Protein AF-A0A960A425-F1 (afdb_monomer_lite)

Radius of gyration: 23.35 Å; chains: 1; bounding box: 35×36×78 Å

Secondary structure (DSSP, 8-state):
-HHHHHHHHHHHHHHHHHHHHHS--GGGGTHHHHHHHHHHHHHGGGG-SHHHHHHHHHHHHHHHHHGGGS-TTHHHHHHHHHHHHHHHHS------PPPP-TTTSSS---

Structure (mmCIF, N/CA/C/O backbone):
data_AF-A0A960A425-F1
#
_entry.id   AF-A0A960A425-F1
#
loop_
_atom_site.group_PDB
_atom_site.id
_atom_site.type_symbol
_atom_site.label_atom_id
_atom_site.label_alt_id
_atom_site.label_comp_id
_atom_site.label_asym_id
_atom_site.label_entity_id
_atom_site.label_seq_id
_atom_site.pdbx_PDB_ins_code
_atom_site.Cartn_x
_atom_site.Cartn_y
_atom_site.Cartn_z
_atom_site.occupancy
_atom_site.B_iso_or_equiv
_atom_site.auth_seq_id
_atom_site.auth_comp_id
_atom_site.auth_asym_id
_atom_site.auth_atom_id
_atom_site.pdbx_PDB_model_num
ATOM 1 N N . THR A 1 1 ? 14.081 21.974 2.894 1.00 63.12 1 THR A N 1
ATOM 2 C CA . THR A 1 1 ? 13.889 22.733 1.636 1.00 63.12 1 THR A CA 1
ATOM 3 C C . THR A 1 1 ? 13.179 21.852 0.624 1.00 63.12 1 THR A C 1
ATOM 5 O O . THR A 1 1 ? 13.724 20.836 0.214 1.00 63.12 1 THR A O 1
ATOM 8 N N . GLY A 1 2 ? 11.942 22.194 0.247 1.00 86.00 2 GLY A N 1
ATOM 9 C CA . GLY A 1 2 ? 11.108 21.356 -0.633 1.00 86.00 2 GLY A CA 1
ATOM 10 C C . GLY A 1 2 ? 11.701 21.109 -2.025 1.00 86.00 2 GLY A C 1
ATOM 11 O O . GLY A 1 2 ? 11.441 20.072 -2.619 1.00 86.00 2 GLY A O 1
ATOM 12 N N . LEU A 1 3 ? 12.571 22.004 -2.504 1.00 92.06 3 LEU A N 1
ATOM 13 C CA . LEU A 1 3 ? 13.248 21.866 -3.794 1.00 92.06 3 LEU A CA 1
ATOM 14 C C . LEU A 1 3 ? 14.163 20.632 -3.854 1.00 92.06 3 LEU A C 1
ATOM 16 O O . LEU A 1 3 ? 14.169 19.931 -4.858 1.00 92.06 3 LEU A O 1
ATOM 20 N N . ALA A 1 4 ? 14.889 20.334 -2.771 1.00 91.44 4 ALA A N 1
ATOM 21 C CA . ALA A 1 4 ? 15.745 19.151 -2.699 1.00 91.44 4 ALA A CA 1
ATOM 22 C C . ALA A 1 4 ? 14.911 17.862 -2.714 1.00 91.44 4 ALA A C 1
ATOM 24 O O . ALA A 1 4 ? 15.248 16.928 -3.431 1.00 91.44 4 ALA A O 1
ATOM 25 N N . VAL A 1 5 ? 13.785 17.844 -1.988 1.00 91.56 5 VAL A N 1
ATOM 26 C CA . VAL A 1 5 ? 12.833 16.720 -1.989 1.00 91.56 5 VAL A CA 1
ATOM 27 C C . VAL A 1 5 ? 12.222 16.537 -3.375 1.00 91.56 5 VAL A C 1
ATOM 29 O O . VAL A 1 5 ? 12.159 15.417 -3.860 1.00 91.56 5 VAL A O 1
ATOM 32 N N . PHE A 1 6 ? 11.829 17.625 -4.041 1.00 89.88 6 PHE A N 1
ATOM 33 C CA . PHE A 1 6 ? 11.265 17.583 -5.388 1.00 89.88 6 PHE A CA 1
ATOM 34 C C . PHE A 1 6 ? 12.271 17.059 -6.418 1.00 89.88 6 PHE A C 1
ATOM 36 O O . PHE A 1 6 ? 11.943 16.164 -7.194 1.00 89.88 6 PHE A O 1
ATOM 43 N N . LEU A 1 7 ? 13.501 17.574 -6.418 1.00 94.75 7 LEU A N 1
ATOM 44 C CA . LEU A 1 7 ? 14.561 17.110 -7.317 1.00 94.75 7 LEU A CA 1
ATOM 45 C C . LEU A 1 7 ? 14.911 15.647 -7.064 1.00 94.75 7 LEU A C 1
ATOM 47 O O . LEU A 1 7 ? 14.957 14.859 -8.004 1.00 94.75 7 LEU A O 1
ATOM 51 N N . PHE A 1 8 ? 15.106 15.280 -5.800 1.00 94.12 8 PHE A N 1
ATOM 52 C CA . PHE A 1 8 ? 15.404 13.908 -5.410 1.00 94.12 8 PHE A CA 1
ATOM 53 C C . PHE A 1 8 ? 14.269 12.951 -5.796 1.00 94.12 8 PHE A C 1
ATOM 55 O O . PHE A 1 8 ? 14.526 11.881 -6.337 1.00 94.12 8 PHE A O 1
ATOM 62 N N . TRP A 1 9 ? 13.015 13.361 -5.597 1.00 90.38 9 TRP A N 1
ATOM 63 C CA . TRP A 1 9 ? 11.832 12.596 -5.989 1.00 90.38 9 TRP A CA 1
ATOM 64 C C . TRP A 1 9 ? 11.750 12.372 -7.502 1.00 90.38 9 TRP A C 1
ATOM 66 O O . TRP A 1 9 ? 11.551 11.243 -7.953 1.00 90.38 9 TRP A O 1
ATOM 76 N N . ASN A 1 10 ? 11.925 13.435 -8.294 1.00 95.69 10 ASN A N 1
ATOM 77 C CA . ASN A 1 10 ? 11.904 13.336 -9.753 1.00 95.69 10 ASN A CA 1
ATOM 78 C C . ASN A 1 10 ? 13.060 12.473 -10.266 1.00 95.69 10 ASN A C 1
ATOM 80 O O . ASN A 1 10 ? 12.845 11.639 -11.140 1.00 95.69 10 ASN A O 1
ATOM 84 N N . LEU A 1 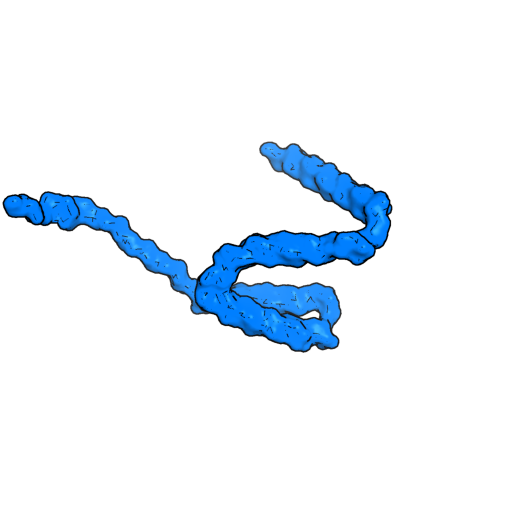11 ? 14.258 12.614 -9.689 1.00 95.50 11 LEU A N 1
ATOM 85 C CA . LEU A 1 11 ? 15.410 11.779 -10.030 1.00 95.50 11 LEU A CA 1
ATOM 86 C C . LEU A 1 11 ? 15.167 10.310 -9.691 1.00 95.50 11 LEU A C 1
ATOM 88 O O . LEU A 1 11 ? 15.372 9.461 -10.550 1.00 95.50 11 LEU A O 1
ATOM 92 N N . MET A 1 12 ? 14.689 10.003 -8.485 1.00 90.06 12 MET A N 1
ATOM 93 C CA . MET A 1 12 ? 14.384 8.629 -8.079 1.00 90.06 12 MET A CA 1
ATOM 94 C C . MET A 1 12 ? 13.316 8.000 -8.986 1.00 90.06 12 MET A C 1
ATOM 96 O O . MET A 1 12 ? 13.434 6.840 -9.373 1.00 90.06 12 MET A O 1
ATOM 100 N N . THR A 1 13 ? 12.303 8.774 -9.383 1.00 86.44 13 THR A N 1
ATOM 101 C CA . THR A 1 13 ? 11.244 8.324 -10.299 1.00 86.44 13 THR A CA 1
ATOM 102 C C . THR A 1 13 ? 11.781 8.096 -11.713 1.00 86.44 13 THR A C 1
ATOM 104 O O . THR A 1 13 ? 11.474 7.077 -12.326 1.00 86.44 13 THR A O 1
ATOM 107 N N . LEU A 1 14 ? 12.621 9.003 -12.221 1.00 90.12 14 LEU A N 1
ATOM 108 C CA . LEU A 1 14 ? 13.285 8.864 -13.518 1.00 90.12 14 LEU A CA 1
ATOM 109 C C . LEU A 1 14 ? 14.195 7.629 -13.545 1.00 90.12 14 LEU A C 1
ATOM 111 O O . LEU A 1 14 ? 14.149 6.850 -14.495 1.00 90.12 14 LEU A O 1
ATOM 115 N N . VAL A 1 15 ? 14.978 7.421 -12.484 1.00 88.81 15 VAL A N 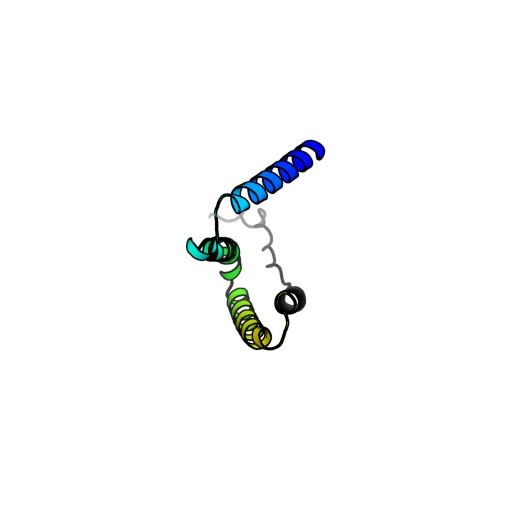1
ATOM 116 C CA . VAL A 1 15 ? 15.821 6.232 -12.304 1.00 88.81 15 VAL A CA 1
ATOM 117 C C . VAL A 1 15 ? 14.965 4.970 -12.245 1.00 88.81 15 VAL A C 1
ATOM 119 O O . VAL A 1 15 ? 15.311 3.994 -12.898 1.00 88.81 15 VAL A O 1
ATOM 122 N N . GLY A 1 16 ? 13.832 4.985 -11.539 1.00 82.25 16 GLY A N 1
ATOM 123 C CA . GLY A 1 16 ? 12.897 3.859 -11.498 1.00 82.25 16 GLY A CA 1
ATOM 124 C C . GLY A 1 16 ? 12.292 3.529 -12.866 1.00 82.25 16 GLY A C 1
ATOM 125 O O . GLY A 1 16 ? 12.239 2.362 -13.244 1.00 82.25 16 GLY A O 1
ATOM 126 N N . ALA A 1 17 ? 11.900 4.546 -13.638 1.00 83.00 17 ALA A N 1
ATOM 127 C CA . ALA A 1 17 ? 11.354 4.374 -14.984 1.00 83.00 17 ALA A CA 1
ATOM 128 C C . ALA A 1 17 ? 12.397 3.830 -15.975 1.00 83.00 17 ALA A C 1
ATOM 130 O O . ALA A 1 17 ? 12.081 2.966 -16.789 1.00 83.00 17 ALA A O 1
ATOM 131 N N . LEU A 1 18 ? 13.644 4.305 -15.886 1.00 82.62 18 LEU A N 1
ATOM 132 C CA . LEU A 1 18 ? 14.763 3.807 -16.691 1.00 82.62 18 LEU A CA 1
ATOM 133 C C . LEU A 1 18 ? 15.187 2.397 -16.262 1.00 82.62 18 LEU A C 1
ATOM 135 O O . LEU A 1 18 ? 15.388 1.533 -17.103 1.00 82.62 18 LEU A O 1
ATOM 139 N N . ALA A 1 19 ? 15.283 2.122 -14.963 1.00 79.31 19 ALA A N 1
ATOM 140 C CA . ALA A 1 19 ? 15.584 0.780 -14.471 1.00 79.31 19 ALA A CA 1
ATOM 141 C C . ALA A 1 19 ? 14.508 -0.223 -14.917 1.00 79.31 19 ALA A C 1
ATOM 143 O O . ALA A 1 19 ? 14.841 -1.307 -15.387 1.00 79.31 19 ALA A O 1
ATOM 144 N N . GLY A 1 20 ? 13.232 0.168 -14.853 1.00 72.19 20 GLY A N 1
ATOM 145 C CA . GLY A 1 20 ? 12.108 -0.637 -15.326 1.00 72.19 20 GLY A CA 1
ATOM 146 C C . GLY A 1 20 ? 12.032 -0.807 -16.846 1.00 72.19 20 GLY A C 1
ATOM 147 O O . GLY A 1 20 ? 11.359 -1.724 -17.296 1.00 72.19 20 GLY A O 1
ATOM 148 N N . SER A 1 21 ? 12.704 0.033 -17.644 1.00 71.19 21 SER A N 1
ATOM 149 C CA . SER A 1 21 ? 12.774 -0.142 -19.103 1.00 71.19 21 SER A CA 1
ATOM 150 C C . SER A 1 21 ? 13.957 -1.004 -19.553 1.00 71.19 21 SER A C 1
ATOM 152 O O . SER A 1 21 ? 13.908 -1.587 -20.636 1.00 71.19 21 SER A O 1
ATOM 154 N N . VAL A 1 22 ? 15.008 -1.106 -18.731 1.00 70.69 22 VAL A N 1
ATOM 155 C CA . VAL A 1 22 ? 16.187 -1.958 -18.980 1.00 70.69 22 VAL A CA 1
ATOM 156 C C . VAL A 1 22 ? 15.971 -3.377 -18.441 1.00 70.69 22 VAL A C 1
ATOM 158 O O . VAL A 1 22 ? 16.440 -4.349 -19.033 1.00 70.69 22 VAL A O 1
ATOM 161 N N . ILE A 1 23 ? 15.237 -3.506 -17.334 1.00 64.75 23 ILE A N 1
ATOM 162 C CA . ILE A 1 23 ? 14.722 -4.779 -16.832 1.00 64.75 23 ILE A CA 1
ATOM 163 C C . ILE A 1 23 ? 13.519 -5.127 -17.721 1.00 64.75 23 ILE A C 1
ATOM 165 O O . ILE A 1 23 ? 12.466 -4.515 -17.594 1.00 64.75 23 ILE A O 1
ATOM 169 N N . GLY A 1 24 ? 13.687 -6.053 -18.672 1.00 64.94 24 GLY A N 1
ATOM 170 C CA . GLY A 1 24 ? 12.580 -6.588 -19.483 1.00 64.94 24 GLY A CA 1
ATOM 171 C C . GLY A 1 24 ? 11.443 -7.177 -18.626 1.00 64.94 24 GLY A C 1
ATOM 172 O O . GLY A 1 24 ? 11.525 -7.154 -17.404 1.00 64.94 24 GLY A O 1
ATOM 173 N N . ASP A 1 25 ? 10.388 -7.712 -19.258 1.00 61.31 25 ASP A N 1
ATOM 174 C CA . ASP A 1 25 ? 9.090 -8.036 -18.626 1.00 61.31 25 ASP A CA 1
ATOM 175 C C . ASP A 1 25 ? 9.166 -8.448 -17.128 1.00 61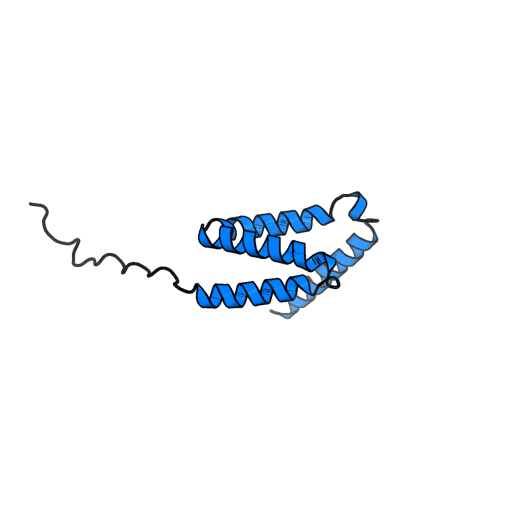.31 25 ASP A C 1
ATOM 177 O O . ASP A 1 25 ? 9.487 -9.602 -16.817 1.00 61.31 25 ASP A O 1
ATOM 181 N N . PRO A 1 26 ? 8.856 -7.528 -16.186 1.00 63.25 26 PRO A N 1
ATOM 182 C CA . PRO A 1 26 ? 8.927 -7.761 -14.741 1.00 63.25 26 PRO A CA 1
ATOM 183 C C . PRO A 1 26 ? 8.087 -8.952 -14.264 1.00 63.25 26 PRO A C 1
ATOM 185 O O . PRO A 1 26 ? 8.372 -9.521 -13.203 1.00 63.25 26 PRO A O 1
ATOM 188 N N . ALA A 1 27 ? 7.077 -9.352 -15.048 1.00 60.72 27 ALA A N 1
ATOM 189 C CA . ALA A 1 27 ? 6.248 -10.520 -14.777 1.00 60.72 27 ALA A CA 1
ATOM 190 C C . ALA A 1 27 ? 7.069 -11.820 -14.760 1.00 60.72 27 ALA A C 1
ATOM 192 O O . ALA A 1 27 ? 6.781 -12.716 -13.967 1.00 60.72 27 ALA A O 1
ATOM 193 N N . THR A 1 28 ? 8.140 -11.907 -15.557 1.00 64.19 28 THR A N 1
ATOM 194 C CA . THR A 1 28 ? 9.012 -13.096 -15.592 1.00 64.19 28 THR A CA 1
ATOM 195 C C . THR A 1 28 ? 9.842 -13.285 -14.322 1.00 64.19 28 THR A C 1
ATOM 197 O O . THR A 1 28 ? 10.185 -14.416 -13.983 1.00 64.19 28 THR A O 1
ATOM 200 N N . TYR A 1 29 ? 10.110 -12.209 -13.578 1.00 66.56 29 TYR A N 1
ATOM 201 C CA . TYR A 1 29 ? 10.888 -12.241 -12.334 1.00 66.56 29 TYR A CA 1
ATOM 202 C C . TYR A 1 29 ? 10.017 -12.263 -11.069 1.00 66.56 29 TYR A C 1
ATOM 204 O O . TYR A 1 29 ? 10.548 -12.239 -9.959 1.00 66.56 29 TYR A O 1
ATOM 212 N N . GLY A 1 30 ? 8.685 -12.289 -11.209 1.00 66.12 30 GLY A N 1
ATOM 213 C CA . GLY A 1 30 ? 7.761 -12.278 -10.070 1.00 66.12 30 GLY A CA 1
ATOM 214 C C . GLY A 1 30 ? 7.798 -10.978 -9.256 1.00 66.12 30 GLY A C 1
ATOM 215 O O . GLY A 1 30 ? 7.333 -10.953 -8.116 1.00 66.12 30 GLY A O 1
ATOM 216 N N . LEU A 1 31 ? 8.332 -9.893 -9.833 1.00 68.38 31 LEU A N 1
ATOM 217 C CA . LEU A 1 31 ? 8.449 -8.586 -9.175 1.00 68.38 31 LEU A CA 1
ATOM 218 C C . LEU A 1 31 ? 7.081 -7.982 -8.810 1.00 68.38 31 LEU A C 1
ATOM 220 O O . LEU A 1 31 ? 6.995 -7.222 -7.848 1.00 68.38 31 LEU A O 1
ATOM 224 N N . ASP A 1 32 ? 6.006 -8.377 -9.499 1.00 74.81 32 ASP A N 1
ATOM 225 C CA . ASP A 1 32 ? 4.622 -8.013 -9.154 1.00 74.81 32 ASP A CA 1
ATOM 226 C C . ASP A 1 32 ? 4.223 -8.510 -7.747 1.00 74.81 32 ASP A C 1
ATOM 228 O O . ASP A 1 32 ? 3.627 -7.788 -6.944 1.00 74.81 32 ASP A O 1
ATOM 232 N N . GLY A 1 33 ? 4.678 -9.710 -7.372 1.00 72.31 33 GLY A N 1
ATOM 233 C CA . GLY A 1 33 ? 4.450 -10.266 -6.039 1.00 72.31 33 GLY A CA 1
ATOM 234 C C . GLY A 1 33 ? 5.185 -9.507 -4.930 1.00 72.31 33 GLY A C 1
ATOM 235 O O . GLY A 1 33 ? 4.697 -9.452 -3.800 1.00 72.31 33 GLY A O 1
ATOM 236 N N . ALA A 1 34 ? 6.323 -8.873 -5.235 1.00 77.62 34 ALA A N 1
ATOM 237 C CA . ALA A 1 34 ? 7.097 -8.110 -4.255 1.00 77.62 34 ALA A CA 1
ATOM 238 C C . ALA A 1 34 ? 6.349 -6.851 -3.785 1.00 77.62 34 ALA A C 1
ATOM 240 O O . ALA A 1 34 ? 6.379 -6.527 -2.596 1.00 77.62 34 ALA A O 1
ATOM 241 N N . ALA A 1 35 ? 5.624 -6.181 -4.687 1.00 76.06 35 ALA A N 1
ATOM 242 C CA . ALA A 1 35 ? 4.779 -5.042 -4.337 1.00 76.06 35 ALA A CA 1
ATOM 243 C C . ALA A 1 35 ? 3.631 -5.465 -3.403 1.00 76.06 35 ALA A C 1
ATOM 245 O O . ALA A 1 35 ? 3.404 -4.828 -2.370 1.00 76.06 35 ALA A O 1
ATOM 246 N N . VAL A 1 36 ? 2.961 -6.581 -3.713 1.00 77.44 36 VAL A N 1
ATOM 247 C CA . VAL A 1 36 ? 1.894 -7.149 -2.871 1.00 77.44 36 VAL A CA 1
ATOM 248 C C . VAL A 1 36 ? 2.436 -7.563 -1.500 1.00 77.44 36 VAL A C 1
ATOM 250 O O . VAL A 1 36 ? 1.834 -7.243 -0.474 1.00 77.44 36 VAL A O 1
ATOM 253 N N . ALA A 1 37 ? 3.599 -8.215 -1.457 1.00 79.75 37 ALA A N 1
ATOM 254 C CA . ALA A 1 37 ? 4.240 -8.647 -0.219 1.00 79.75 37 ALA A CA 1
ATOM 255 C C . ALA A 1 37 ? 4.666 -7.463 0.664 1.00 79.75 37 ALA A C 1
ATOM 257 O O . ALA A 1 37 ? 4.433 -7.489 1.873 1.00 79.75 37 ALA A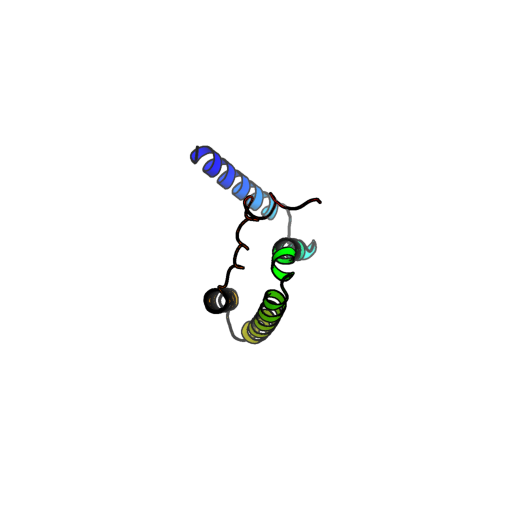 O 1
ATOM 258 N N . ALA A 1 38 ? 5.229 -6.403 0.077 1.00 82.00 38 ALA A N 1
ATOM 259 C CA . ALA A 1 38 ? 5.588 -5.188 0.804 1.00 82.00 38 ALA A CA 1
ATOM 260 C C . ALA A 1 38 ? 4.349 -4.495 1.396 1.00 82.00 38 ALA A C 1
ATOM 262 O O . ALA A 1 38 ? 4.355 -4.101 2.564 1.00 82.00 38 ALA A O 1
ATOM 263 N N . PHE A 1 39 ? 3.254 -4.408 0.633 1.00 78.31 39 PHE A N 1
ATOM 264 C CA . PHE A 1 39 ? 1.981 -3.891 1.141 1.00 78.31 39 PHE A CA 1
ATOM 265 C C . PHE A 1 39 ? 1.422 -4.741 2.283 1.00 78.31 39 PHE A C 1
ATOM 267 O O . PHE A 1 39 ? 1.014 -4.189 3.306 1.00 78.31 39 PHE A O 1
ATOM 274 N N . LEU A 1 40 ? 1.430 -6.068 2.146 1.00 82.38 40 LEU A N 1
ATOM 275 C CA . LEU A 1 40 ? 0.987 -6.983 3.199 1.00 82.38 40 LEU A CA 1
ATOM 276 C C . LEU A 1 40 ? 1.844 -6.858 4.461 1.00 82.38 40 LEU A C 1
ATOM 278 O O . LEU A 1 40 ? 1.294 -6.823 5.559 1.00 82.38 40 LEU A O 1
ATOM 282 N N . ALA A 1 41 ? 3.164 -6.727 4.319 1.00 84.00 41 ALA A N 1
ATOM 283 C CA . ALA A 1 41 ? 4.075 -6.527 5.442 1.00 84.00 41 ALA A CA 1
ATOM 284 C C . ALA A 1 41 ? 3.776 -5.221 6.200 1.00 84.00 41 ALA A C 1
ATOM 286 O O . ALA A 1 41 ? 3.770 -5.207 7.431 1.00 84.00 41 ALA A O 1
ATOM 287 N N . LEU A 1 42 ? 3.452 -4.137 5.485 1.00 81.62 42 LEU A N 1
ATOM 288 C CA . LEU A 1 42 ? 3.013 -2.875 6.094 1.00 81.62 42 LEU A CA 1
ATOM 289 C C . LEU A 1 42 ? 1.607 -2.968 6.708 1.00 81.62 42 LEU A C 1
ATOM 291 O O . LEU A 1 42 ? 1.312 -2.293 7.699 1.00 81.62 42 LEU A O 1
ATOM 295 N N . LEU A 1 43 ? 0.731 -3.789 6.130 1.00 79.06 43 LEU A N 1
ATOM 296 C CA . LEU A 1 43 ? -0.635 -3.992 6.608 1.00 79.06 43 LEU A CA 1
ATOM 297 C C . LEU A 1 43 ? -0.689 -4.907 7.841 1.00 79.06 43 LEU A C 1
ATOM 299 O O . LEU A 1 43 ? -1.573 -4.747 8.683 1.00 79.06 43 LEU A O 1
ATOM 303 N N . TRP A 1 44 ? 0.271 -5.817 7.986 1.00 77.69 44 TRP A N 1
ATOM 304 C CA . TRP A 1 44 ? 0.366 -6.795 9.069 1.00 77.69 44 TRP A CA 1
ATOM 305 C C . TRP A 1 44 ? 0.129 -6.216 10.476 1.00 77.69 44 TRP A C 1
ATOM 307 O O . TRP A 1 44 ? -0.787 -6.686 11.154 1.00 77.69 44 TRP A O 1
ATOM 317 N N . PRO A 1 45 ? 0.843 -5.164 10.930 1.00 73.00 45 PRO A N 1
ATOM 318 C CA . PRO A 1 45 ? 0.600 -4.576 12.249 1.00 73.00 45 PRO A CA 1
ATOM 319 C C . PRO A 1 45 ? -0.795 -3.948 12.389 1.00 73.00 45 PRO A C 1
ATOM 321 O O . PRO A 1 45 ? -1.336 -3.911 13.492 1.00 73.00 45 PRO A O 1
ATOM 324 N N . ARG A 1 46 ? -1.417 -3.499 11.290 1.00 66.81 46 ARG A N 1
ATOM 325 C CA . ARG A 1 46 ? -2.776 -2.926 11.296 1.00 66.81 46 ARG A CA 1
ATOM 326 C C . ARG A 1 46 ? -3.866 -3.999 11.391 1.00 66.81 46 ARG A C 1
ATOM 328 O O . ARG A 1 46 ? -4.941 -3.720 11.910 1.00 66.81 46 ARG A O 1
ATOM 335 N N . LEU A 1 47 ? -3.585 -5.222 10.939 1.00 65.62 47 LEU A N 1
ATOM 336 C CA . LEU A 1 47 ? -4.497 -6.370 11.016 1.00 65.62 47 LEU A CA 1
ATOM 337 C C . LEU A 1 47 ? -4.457 -7.098 12.363 1.00 65.62 47 LEU A C 1
ATOM 339 O O . LEU A 1 47 ? -5.234 -8.022 12.576 1.00 65.62 47 LEU A O 1
ATOM 343 N N . GLN A 1 48 ? -3.574 -6.726 13.288 1.00 70.69 48 GLN A N 1
ATOM 344 C CA . GLN A 1 48 ? -3.454 -7.455 14.554 1.00 70.69 48 GLN A CA 1
ATOM 345 C C . GLN A 1 48 ? -4.674 -7.274 15.476 1.00 70.69 48 GLN A C 1
ATOM 347 O O . GLN A 1 48 ? -4.975 -8.181 16.252 1.00 70.69 48 GLN A O 1
ATOM 352 N N . ALA A 1 49 ? -5.434 -6.182 15.355 1.00 74.81 49 ALA A N 1
ATOM 353 C CA . ALA A 1 49 ? -6.687 -6.002 16.092 1.00 74.81 49 ALA A CA 1
ATOM 354 C C . ALA A 1 49 ? -7.786 -6.960 15.582 1.00 74.81 49 ALA A C 1
ATOM 356 O O . ALA A 1 49 ? -7.970 -7.104 14.373 1.00 74.81 49 ALA A O 1
ATOM 357 N N . SER A 1 50 ? -8.534 -7.607 16.485 1.00 69.88 50 SER A N 1
ATOM 358 C CA . SER A 1 50 ? -9.604 -8.568 16.142 1.00 69.88 50 SER A CA 1
ATOM 359 C C . SER A 1 50 ? -10.642 -7.977 15.184 1.00 69.88 50 SER A C 1
ATOM 361 O O . SER A 1 50 ? -10.989 -8.598 14.180 1.00 69.88 50 SER A O 1
ATOM 363 N N . ASP A 1 51 ? -11.057 -6.739 15.442 1.00 71.44 51 ASP A N 1
ATOM 364 C CA . ASP A 1 51 ? -12.077 -6.038 14.656 1.00 71.44 51 ASP A CA 1
ATOM 365 C C . ASP A 1 51 ? -11.559 -5.665 13.257 1.00 71.44 51 ASP A C 1
ATOM 367 O O . ASP A 1 51 ? -12.295 -5.707 12.265 1.00 71.44 51 ASP A O 1
ATOM 371 N N . ALA A 1 52 ? -10.256 -5.376 13.148 1.00 70.56 52 ALA A N 1
ATOM 372 C CA . ALA A 1 52 ? -9.600 -5.097 11.876 1.00 70.56 52 ALA A CA 1
ATOM 373 C C . ALA A 1 52 ? -9.509 -6.351 10.991 1.00 70.56 52 ALA A C 1
ATOM 375 O O . ALA A 1 52 ? -9.677 -6.239 9.777 1.00 70.56 52 ALA A O 1
ATOM 376 N N . ARG A 1 53 ? -9.317 -7.549 11.569 1.00 74.88 53 ARG A N 1
ATOM 377 C CA . ARG A 1 53 ? -9.296 -8.816 10.803 1.00 74.88 53 ARG A CA 1
ATOM 378 C C . ARG A 1 53 ? -10.643 -9.132 10.179 1.00 74.88 53 ARG A C 1
ATOM 380 O O . ARG A 1 53 ? -10.692 -9.487 9.006 1.00 74.88 53 ARG A O 1
ATOM 387 N N . VAL A 1 54 ? -11.723 -8.995 10.949 1.00 77.81 54 VAL A N 1
ATOM 388 C CA . VAL A 1 54 ? -13.083 -9.263 10.454 1.00 77.81 54 VAL A CA 1
ATOM 389 C C . VAL A 1 54 ? -13.428 -8.292 9.329 1.00 77.81 54 VAL A C 1
ATOM 391 O O . VAL A 1 54 ? -13.880 -8.709 8.265 1.00 77.81 54 VAL A O 1
ATOM 394 N N . THR A 1 55 ? -13.132 -7.007 9.523 1.00 73.44 55 THR A N 1
ATOM 395 C CA . THR A 1 55 ? -13.367 -5.974 8.506 1.00 73.44 55 THR A CA 1
ATOM 396 C C . THR A 1 55 ? -12.550 -6.232 7.239 1.00 73.44 55 THR A C 1
ATOM 398 O O . THR A 1 55 ? -13.086 -6.144 6.135 1.00 73.44 55 THR A O 1
ATOM 401 N N . ALA A 1 56 ? -11.275 -6.604 7.382 1.00 71.56 56 ALA A N 1
ATOM 402 C CA . ALA A 1 56 ? -10.416 -6.941 6.253 1.00 71.56 56 ALA A CA 1
ATOM 403 C C . ALA A 1 56 ? -10.926 -8.167 5.488 1.00 71.56 56 ALA A C 1
ATOM 405 O O . ALA A 1 56 ? -11.024 -8.109 4.268 1.00 71.56 56 ALA A O 1
ATOM 406 N N . ALA A 1 57 ? -11.324 -9.236 6.184 1.00 79.88 57 ALA A N 1
ATOM 407 C CA . ALA A 1 57 ? -11.871 -10.435 5.552 1.00 79.88 57 ALA A CA 1
ATOM 408 C C . ALA A 1 57 ? -13.147 -10.129 4.751 1.00 79.88 57 ALA A C 1
ATOM 410 O O . ALA A 1 57 ? -13.268 -10.537 3.595 1.00 79.88 57 ALA A O 1
ATOM 411 N N . VAL A 1 58 ? -14.072 -9.357 5.330 1.00 77.88 58 VAL A N 1
ATOM 412 C CA . VAL A 1 58 ? -15.304 -8.931 4.648 1.00 77.88 58 VAL A CA 1
ATOM 413 C C . VAL A 1 58 ? -14.984 -8.075 3.419 1.00 77.88 58 VAL A C 1
ATOM 415 O O . VAL A 1 58 ? -15.536 -8.318 2.345 1.00 77.88 58 VAL A O 1
ATOM 418 N N . ALA A 1 59 ? -14.060 -7.118 3.542 1.00 72.62 59 ALA A N 1
ATOM 419 C CA . ALA A 1 59 ? -13.628 -6.279 2.427 1.00 72.62 59 ALA A CA 1
ATOM 420 C C . ALA A 1 59 ? -12.956 -7.094 1.308 1.00 72.62 59 ALA A C 1
ATOM 422 O O . ALA A 1 59 ? -13.230 -6.847 0.135 1.00 72.62 59 ALA A O 1
ATOM 423 N N . THR A 1 60 ? -12.130 -8.090 1.646 1.00 78.94 60 THR A N 1
ATOM 424 C CA . THR A 1 60 ? -11.504 -8.999 0.675 1.00 78.94 60 THR A CA 1
ATOM 425 C C . THR A 1 60 ? -12.548 -9.800 -0.095 1.00 78.94 60 THR A C 1
ATOM 427 O O . THR A 1 60 ? -12.476 -9.859 -1.320 1.00 78.94 60 THR A O 1
ATOM 430 N N . VAL A 1 61 ? -13.544 -10.375 0.586 1.00 81.56 61 VAL A N 1
ATOM 431 C CA . VAL A 1 61 ? -14.625 -11.130 -0.072 1.00 81.56 61 VAL A CA 1
ATOM 432 C C . VAL A 1 61 ? -15.424 -10.226 -1.011 1.00 81.56 61 VAL A C 1
ATOM 434 O O . VAL A 1 61 ? -15.631 -10.578 -2.170 1.00 81.56 61 VAL A O 1
ATOM 437 N N . LEU A 1 62 ? -15.816 -9.038 -0.547 1.00 73.81 62 LEU A N 1
ATOM 438 C CA . LEU A 1 62 ? -16.506 -8.043 -1.374 1.00 73.81 62 LEU A CA 1
ATOM 439 C C . LEU A 1 62 ? -15.686 -7.645 -2.604 1.00 73.81 62 LEU A C 1
ATOM 441 O O . LEU A 1 62 ? -16.225 -7.602 -3.708 1.00 73.81 62 LEU A O 1
ATOM 445 N N . ALA A 1 63 ? -14.390 -7.385 -2.427 1.00 71.56 63 ALA A N 1
ATOM 446 C CA . ALA A 1 63 ? -13.498 -7.030 -3.521 1.00 71.56 63 ALA A CA 1
ATOM 447 C C . ALA A 1 63 ? -13.400 -8.162 -4.552 1.00 71.56 63 ALA A C 1
ATOM 449 O O . ALA A 1 63 ? -13.580 -7.907 -5.738 1.00 71.56 63 ALA A O 1
ATOM 450 N N . LEU A 1 64 ? -13.193 -9.409 -4.118 1.00 76.62 64 LEU A N 1
ATOM 451 C CA . LEU A 1 64 ? -13.113 -10.574 -5.008 1.00 76.62 64 LEU A CA 1
ATOM 452 C C . LEU A 1 64 ? -14.406 -10.806 -5.793 1.00 76.62 64 LEU A C 1
ATOM 454 O O . LEU A 1 64 ? -14.352 -11.143 -6.973 1.00 76.62 64 LEU A O 1
ATOM 458 N N . VAL A 1 65 ? -15.559 -10.591 -5.158 1.00 79.75 65 VAL A N 1
ATOM 459 C CA . VAL A 1 65 ? -16.861 -10.684 -5.828 1.00 79.75 65 VAL A CA 1
ATOM 460 C C . VAL A 1 65 ? -17.058 -9.536 -6.815 1.00 79.75 65 VAL A C 1
ATOM 462 O O . VAL A 1 65 ? -17.646 -9.759 -7.863 1.00 79.75 65 VAL A O 1
ATOM 465 N N . ALA A 1 66 ? -16.563 -8.330 -6.523 1.00 71.75 66 ALA A N 1
ATOM 466 C CA . ALA A 1 66 ? -16.717 -7.160 -7.389 1.00 71.75 66 ALA A CA 1
ATOM 467 C C . ALA A 1 66 ? -15.755 -7.146 -8.593 1.00 71.75 66 ALA A C 1
ATOM 469 O O . ALA A 1 66 ? -16.124 -6.650 -9.656 1.00 71.75 66 ALA A O 1
ATOM 470 N N . VAL A 1 67 ? -14.544 -7.696 -8.452 1.00 74.31 67 VAL A N 1
ATOM 471 C CA . VAL A 1 67 ? -13.503 -7.752 -9.499 1.00 74.31 67 VAL A CA 1
ATOM 472 C C . VAL A 1 67 ? -14.003 -8.237 -10.873 1.00 74.31 67 VAL A C 1
ATOM 474 O O . VAL A 1 67 ? -13.679 -7.572 -11.854 1.00 74.31 67 VAL A O 1
ATOM 477 N N . PRO A 1 68 ? -14.799 -9.319 -11.009 1.00 71.81 68 PRO A N 1
ATOM 478 C CA . PRO A 1 68 ? -15.265 -9.766 -12.324 1.00 71.81 68 PRO A CA 1
ATOM 479 C C . PRO A 1 68 ? -16.300 -8.837 -12.978 1.00 71.81 68 PRO A C 1
ATOM 481 O O . PRO A 1 68 ? -16.558 -8.975 -14.171 1.00 71.81 68 PRO A O 1
ATOM 484 N N . PHE A 1 69 ? -16.898 -7.902 -12.233 1.00 65.69 69 PHE A N 1
ATOM 485 C CA . PHE A 1 69 ? -17.982 -7.052 -12.733 1.00 65.69 69 PHE A CA 1
ATOM 486 C C . PHE A 1 69 ? -17.541 -5.630 -13.098 1.00 65.69 69 PHE A C 1
ATOM 488 O O . PHE A 1 69 ? -18.346 -4.890 -13.665 1.00 65.69 69 PHE A O 1
ATOM 495 N N . VAL A 1 70 ? -16.307 -5.210 -12.777 1.00 57.41 70 VAL A N 1
ATOM 496 C CA . VAL A 1 70 ? -15.916 -3.793 -12.875 1.00 57.41 70 VAL A CA 1
ATOM 497 C C . VAL A 1 70 ? -14.488 -3.605 -13.423 1.00 57.41 70 VAL A C 1
ATOM 499 O O . VAL A 1 70 ? -13.583 -4.325 -13.003 1.00 57.41 70 VAL A O 1
ATOM 502 N 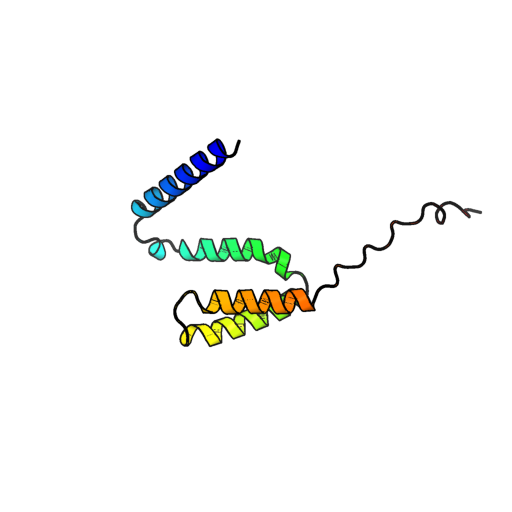N . PRO A 1 71 ? -14.246 -2.622 -14.321 1.00 58.06 71 PRO A N 1
ATOM 503 C CA . PRO A 1 71 ? -12.912 -2.301 -14.833 1.00 58.06 71 PRO A CA 1
ATOM 504 C C . PRO A 1 71 ? -11.868 -2.057 -13.733 1.00 58.06 71 PRO A C 1
ATOM 506 O O . PRO A 1 71 ? -12.176 -1.503 -12.671 1.00 58.06 71 PRO A O 1
ATOM 509 N N . ALA A 1 72 ? -10.617 -2.437 -14.014 1.00 56.25 72 ALA A N 1
ATOM 510 C CA . ALA A 1 72 ? -9.490 -2.302 -13.095 1.00 56.25 72 ALA A CA 1
ATOM 511 C C . ALA A 1 72 ? -9.398 -0.879 -12.505 1.00 56.25 72 ALA A C 1
ATOM 513 O O . ALA A 1 72 ? -9.412 0.113 -13.229 1.00 56.25 72 ALA A O 1
ATOM 514 N N . GLY A 1 73 ? -9.324 -0.788 -11.173 1.00 57.25 73 GLY A N 1
ATOM 515 C CA . GLY A 1 73 ? -9.225 0.469 -10.417 1.00 57.25 73 GLY A CA 1
ATOM 516 C C . GLY A 1 73 ? -10.499 0.862 -9.663 1.00 57.25 73 GLY A C 1
ATOM 517 O O . GLY A 1 73 ? -10.413 1.300 -8.518 1.00 57.25 73 GLY A O 1
ATOM 518 N N . VAL A 1 74 ? -11.688 0.622 -10.219 1.00 69.25 74 VAL A N 1
ATOM 519 C CA . VAL A 1 74 ? -12.961 0.962 -9.549 1.00 69.25 74 VAL A CA 1
ATOM 520 C C . VAL A 1 74 ? -13.215 0.144 -8.266 1.00 69.25 74 VAL A C 1
ATOM 522 O O . VAL A 1 74 ? -13.649 0.741 -7.276 1.00 69.25 74 VAL A O 1
ATOM 525 N N . PRO A 1 75 ? -12.885 -1.166 -8.189 1.00 67.44 75 PRO A N 1
ATOM 526 C CA . PRO A 1 75 ? -13.042 -1.936 -6.952 1.00 67.44 75 PRO A CA 1
ATOM 527 C C . PRO A 1 75 ? -12.258 -1.353 -5.766 1.00 67.44 75 PRO A C 1
ATOM 529 O O . PRO A 1 75 ? -12.723 -1.411 -4.630 1.00 67.44 75 PRO A O 1
ATOM 532 N N . VAL A 1 76 ? -11.098 -0.736 -6.025 1.00 72.19 76 VAL A N 1
ATOM 533 C CA . VAL A 1 76 ? -10.248 -0.129 -4.986 1.00 72.19 76 VAL A CA 1
ATOM 534 C C . VAL A 1 76 ? -10.915 1.111 -4.388 1.00 72.19 76 VAL A C 1
ATOM 536 O O . VAL A 1 76 ? -10.915 1.270 -3.170 1.00 72.19 76 VAL A O 1
ATOM 539 N N . PHE A 1 77 ? -11.546 1.956 -5.208 1.00 71.19 77 PHE A N 1
ATOM 540 C CA . PHE A 1 77 ? -12.296 3.123 -4.722 1.00 71.19 77 PHE A CA 1
ATOM 541 C C . PHE A 1 77 ? -13.530 2.720 -3.906 1.00 71.19 77 PHE A C 1
ATOM 543 O O . PHE A 1 77 ? -13.831 3.341 -2.881 1.00 71.19 77 PHE A O 1
ATOM 550 N N . ILE A 1 78 ? -14.218 1.652 -4.316 1.00 74.69 78 ILE A N 1
ATOM 551 C CA . ILE A 1 78 ? -15.354 1.095 -3.570 1.00 74.69 78 ILE A CA 1
ATOM 552 C C . ILE A 1 78 ? -14.884 0.546 -2.213 1.00 74.69 78 ILE A C 1
ATOM 554 O O . ILE A 1 78 ? -15.464 0.873 -1.180 1.00 74.69 78 ILE A O 1
ATOM 558 N N . ALA A 1 79 ? -13.792 -0.221 -2.182 1.00 72.12 79 ALA A N 1
ATOM 559 C CA . ALA A 1 79 ? -13.232 -0.743 -0.936 1.00 72.12 79 ALA A CA 1
ATOM 560 C C . ALA A 1 79 ? -12.734 0.375 -0.000 1.00 72.12 79 ALA A C 1
ATOM 562 O O . ALA A 1 79 ? -13.021 0.351 1.198 1.00 72.12 79 ALA A O 1
ATOM 563 N N . ALA A 1 80 ? -12.034 1.379 -0.538 1.00 70.75 80 ALA A N 1
ATOM 564 C CA . ALA A 1 80 ? -11.523 2.511 0.233 1.00 70.75 80 ALA A CA 1
ATOM 565 C C . ALA A 1 80 ? -12.657 3.343 0.849 1.00 70.75 80 ALA A C 1
ATOM 567 O O . ALA A 1 80 ? -12.604 3.685 2.030 1.00 70.75 80 ALA A O 1
ATOM 568 N N . SER A 1 81 ? -13.710 3.627 0.079 1.00 75.00 81 SER A N 1
ATOM 569 C CA . SER A 1 81 ? -14.880 4.356 0.582 1.00 75.00 81 SER A CA 1
ATOM 570 C C . SER A 1 81 ? -15.641 3.564 1.651 1.00 75.00 81 SER A C 1
ATOM 572 O O . SER A 1 81 ? -15.969 4.125 2.698 1.00 75.00 81 SER A O 1
ATOM 574 N N . ALA A 1 82 ? -15.841 2.256 1.463 1.00 74.06 82 ALA A N 1
ATOM 575 C CA . ALA A 1 82 ? -16.453 1.392 2.474 1.00 74.06 82 ALA A CA 1
ATOM 576 C C . ALA A 1 82 ? -15.633 1.351 3.777 1.00 74.06 82 ALA A C 1
ATOM 578 O O . ALA A 1 82 ? -16.192 1.508 4.863 1.00 74.06 82 ALA A O 1
ATOM 579 N N . ALA A 1 83 ? -14.307 1.211 3.680 1.00 70.31 83 ALA A N 1
ATOM 580 C CA . ALA A 1 83 ? -13.414 1.213 4.836 1.00 70.31 83 ALA A CA 1
ATOM 581 C C . ALA A 1 83 ? -13.456 2.541 5.609 1.00 70.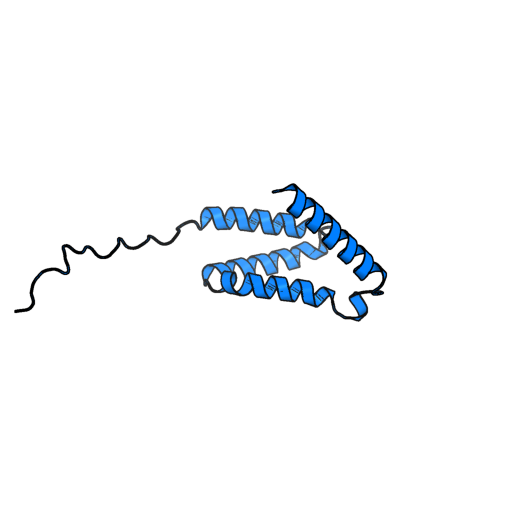31 83 ALA A C 1
ATOM 583 O O . ALA A 1 83 ? -13.479 2.525 6.837 1.00 70.31 83 ALA A O 1
ATOM 584 N N . VAL A 1 84 ? -13.528 3.684 4.916 1.00 75.25 84 VAL A N 1
ATOM 585 C CA . VAL A 1 84 ? -13.700 5.003 5.552 1.00 75.25 84 VAL A CA 1
ATOM 586 C C . VAL A 1 84 ? -15.034 5.078 6.292 1.00 75.25 84 VAL A C 1
ATOM 588 O O . VAL A 1 84 ? -15.063 5.456 7.459 1.00 75.25 84 VAL A O 1
ATOM 591 N N . VAL A 1 85 ? -16.137 4.671 5.661 1.00 78.69 85 VAL A N 1
ATOM 592 C CA . VAL A 1 85 ? -17.465 4.699 6.295 1.00 78.69 85 VAL A CA 1
ATOM 593 C C . VAL A 1 85 ? -17.515 3.802 7.536 1.00 78.69 85 VAL A C 1
ATOM 595 O O . VAL A 1 85 ? -18.074 4.199 8.559 1.00 78.69 85 VAL A O 1
ATOM 598 N N . ILE A 1 86 ? -16.909 2.616 7.476 1.00 74.81 86 ILE A N 1
ATOM 599 C CA . ILE A 1 86 ? -16.840 1.683 8.608 1.00 74.81 86 ILE A CA 1
ATOM 600 C C . ILE A 1 86 ? -15.912 2.227 9.704 1.00 74.81 86 ILE A C 1
ATOM 602 O O . ILE A 1 86 ? -16.294 2.243 10.873 1.00 74.81 86 ILE A O 1
ATOM 606 N N . GLY A 1 87 ? -14.733 2.736 9.343 1.00 66.94 87 GLY A N 1
ATOM 607 C CA . GLY A 1 87 ? -13.761 3.299 10.283 1.00 66.94 87 GLY A CA 1
ATOM 608 C C . GLY A 1 87 ? -14.291 4.522 11.033 1.00 66.94 87 GLY A C 1
ATOM 609 O O . GLY A 1 87 ? -14.070 4.651 12.235 1.00 66.94 87 GLY A O 1
ATOM 610 N N . LEU A 1 88 ? -15.075 5.371 10.363 1.00 73.06 88 LEU A N 1
ATOM 611 C CA . LEU A 1 88 ? -15.760 6.502 10.995 1.00 73.06 88 LEU A CA 1
ATOM 612 C C . LEU A 1 88 ? -16.867 6.057 11.962 1.00 73.06 88 LEU A C 1
ATOM 614 O O . LEU A 1 88 ? -17.149 6.756 12.931 1.00 73.06 88 LEU A O 1
ATOM 618 N N . ARG A 1 89 ? -17.480 4.889 11.737 1.00 68.12 89 ARG A N 1
ATOM 619 C CA . ARG A 1 89 ? -18.489 4.313 12.642 1.00 68.12 89 ARG A CA 1
ATOM 620 C C . ARG A 1 89 ? -17.878 3.525 13.809 1.00 68.12 89 ARG A C 1
ATOM 622 O O . ARG A 1 89 ? -18.531 3.394 14.838 1.00 68.12 89 ARG A O 1
ATOM 629 N N . GLY A 1 90 ? -16.643 3.038 13.671 1.00 56.56 90 GLY A N 1
ATOM 630 C CA . GLY A 1 90 ? -15.899 2.288 14.695 1.00 56.56 90 GLY A CA 1
ATOM 631 C C . GLY A 1 90 ? -15.035 3.140 15.636 1.00 56.56 90 GLY A C 1
ATOM 632 O O . GLY A 1 90 ? -14.311 2.592 16.465 1.00 56.56 90 GLY A O 1
ATOM 633 N N . GLY A 1 91 ? -15.077 4.470 15.525 1.00 46.25 91 GLY A N 1
ATOM 634 C CA . GLY A 1 91 ? -14.250 5.384 16.312 1.00 46.25 91 GLY A CA 1
ATOM 635 C C . GLY A 1 91 ? -14.605 5.431 17.801 1.00 46.25 91 GLY A C 1
ATOM 636 O O . GLY A 1 91 ? -15.285 6.349 18.252 1.00 46.25 91 GLY A O 1
ATOM 637 N N . ARG A 1 92 ? -14.059 4.507 18.593 1.00 51.59 92 ARG A N 1
ATOM 638 C CA . ARG A 1 92 ? -13.640 4.802 19.969 1.00 51.59 92 ARG A CA 1
ATOM 639 C C . ARG A 1 92 ? -12.140 4.540 20.079 1.00 51.59 92 ARG A C 1
ATOM 641 O O . ARG A 1 92 ? -11.743 3.410 20.354 1.00 51.59 92 ARG A O 1
ATOM 648 N N . PRO A 1 93 ? -11.299 5.565 19.847 1.00 56.19 93 PRO A N 1
ATOM 649 C CA . PRO A 1 93 ? -9.934 5.557 20.347 1.00 56.19 93 PRO A CA 1
ATOM 650 C C . PRO A 1 93 ? -10.007 5.206 21.829 1.00 56.19 93 PRO A C 1
ATOM 652 O O . PRO A 1 93 ? -10.761 5.843 22.569 1.00 56.19 93 PRO A O 1
ATOM 655 N N . GLY A 1 94 ? -9.315 4.133 22.214 1.00 53.16 94 GLY A N 1
ATOM 656 C CA . GLY A 1 94 ? -9.285 3.648 23.584 1.00 53.16 94 GLY A CA 1
ATOM 657 C C . GLY A 1 94 ? -9.095 4.822 24.527 1.00 53.16 94 GLY A C 1
ATOM 658 O O . GLY A 1 94 ? -8.171 5.615 24.348 1.00 53.16 94 GLY A O 1
ATOM 659 N N . ALA A 1 95 ? -10.023 4.955 25.473 1.00 56.22 95 ALA A N 1
ATOM 660 C CA . ALA A 1 95 ? -9.893 5.881 26.575 1.00 56.22 95 ALA A CA 1
ATOM 661 C C . ALA A 1 95 ? -8.503 5.658 27.171 1.00 56.22 95 ALA A C 1
ATOM 663 O O . ALA A 1 95 ? -8.225 4.597 27.731 1.00 56.22 95 ALA A O 1
ATOM 664 N N . THR A 1 96 ? -7.613 6.626 26.974 1.00 60.88 96 THR A N 1
ATOM 665 C CA . THR A 1 96 ? -6.397 6.744 27.764 1.00 60.88 96 THR A CA 1
ATOM 666 C C . THR A 1 96 ? -6.862 6.712 29.208 1.00 60.88 96 THR A C 1
ATOM 668 O O . THR A 1 96 ? -7.526 7.651 29.654 1.00 60.88 96 THR A O 1
ATOM 671 N N . ALA A 1 97 ? -6.609 5.597 29.896 1.00 68.19 97 ALA A N 1
ATOM 672 C CA . ALA A 1 97 ? -6.797 5.532 31.331 1.00 68.19 97 ALA A CA 1
ATOM 673 C C . ALA A 1 97 ? -6.086 6.762 31.917 1.00 68.19 97 ALA A C 1
ATOM 675 O O . ALA A 1 97 ? -4.953 7.038 31.497 1.00 68.19 97 ALA A O 1
ATOM 676 N N . PRO A 1 98 ? -6.753 7.548 32.782 1.00 73.31 98 PRO A N 1
ATOM 677 C CA . PRO A 1 98 ? -6.120 8.686 33.423 1.00 73.31 98 PRO A CA 1
ATOM 678 C C . PRO A 1 98 ? -4.767 8.250 33.998 1.00 73.31 98 PRO A C 1
ATOM 680 O O . PRO A 1 98 ? -4.688 7.145 34.546 1.00 73.31 98 PRO A O 1
ATOM 683 N N . PRO A 1 99 ? -3.700 9.051 33.825 1.00 77.06 99 PRO A N 1
ATOM 684 C CA . PRO A 1 99 ? -2.408 8.736 34.418 1.00 77.06 99 PRO A CA 1
ATOM 685 C C . PRO A 1 99 ? -2.602 8.444 35.916 1.00 77.06 99 PRO A C 1
ATOM 687 O O . PRO A 1 99 ? -3.420 9.128 36.538 1.00 77.06 99 PRO A O 1
ATOM 690 N N . PRO A 1 100 ? -1.916 7.429 36.478 1.00 76.12 100 PRO A N 1
ATOM 691 C CA . PRO A 1 100 ? -2.030 7.085 37.891 1.00 76.12 100 PRO A CA 1
ATOM 692 C C . PRO A 1 100 ? -1.891 8.344 38.743 1.00 76.12 100 PRO A C 1
ATOM 694 O O . PRO A 1 100 ? -0.926 9.089 38.576 1.00 76.12 100 PRO A O 1
ATOM 697 N N . ASP A 1 101 ? -2.888 8.606 39.588 1.00 80.56 101 ASP A N 1
ATOM 698 C CA . ASP A 1 101 ? -2.911 9.792 40.432 1.00 80.56 101 ASP A CA 1
ATOM 699 C C . ASP A 1 101 ? -1.831 9.651 41.519 1.00 80.56 101 ASP A C 1
ATOM 701 O O . ASP A 1 101 ? -1.960 8.782 42.390 1.00 80.56 101 ASP A O 1
ATOM 705 N N . PRO A 1 102 ? -0.773 10.485 41.506 1.00 72.44 102 PRO A N 1
ATOM 706 C CA . PRO A 1 102 ? 0.273 10.441 42.522 1.00 72.44 102 PRO A CA 1
ATOM 707 C C . PRO A 1 102 ? -0.251 10.764 43.931 1.00 72.44 102 PRO A C 1
ATOM 709 O O . PRO A 1 102 ? 0.455 10.506 44.902 1.00 72.44 102 PRO A O 1
ATOM 712 N N . ALA A 1 103 ? -1.472 11.297 44.076 1.00 70.12 103 ALA A N 1
ATOM 713 C CA . ALA A 1 103 ? -2.093 11.533 45.378 1.00 70.12 103 ALA A CA 1
ATOM 714 C C . ALA A 1 103 ? -2.650 10.257 46.037 1.00 70.12 103 ALA A C 1
ATOM 716 O O . ALA A 1 103 ? -2.887 10.260 47.242 1.00 70.12 103 ALA A O 1
ATOM 717 N N . THR A 1 104 ? -2.854 9.172 45.278 1.00 65.12 104 THR A N 1
ATOM 718 C CA . THR A 1 104 ? -3.358 7.892 45.824 1.00 65.12 104 THR A CA 1
ATOM 719 C C . THR A 1 104 ? -2.227 6.902 46.142 1.00 65.12 104 THR A C 1
ATOM 721 O O . THR A 1 104 ? -2.432 5.971 46.911 1.00 65.12 104 THR A O 1
ATOM 724 N N . ASP A 1 105 ? -1.021 7.124 45.606 1.00 65.69 105 ASP A N 1
ATOM 725 C CA . ASP A 1 105 ? 0.175 6.278 45.802 1.00 65.69 105 ASP A CA 1
ATOM 726 C C . ASP A 1 105 ? 1.115 6.824 46.901 1.00 65.69 105 ASP A C 1
ATOM 728 O O . ASP A 1 105 ? 2.313 6.550 46.930 1.00 65.69 105 ASP A O 1
ATOM 732 N N . GLY A 1 106 ? 0.573 7.678 47.775 1.00 68.75 106 GLY A N 1
ATOM 733 C CA . GLY A 1 106 ? 1.311 8.380 48.823 1.00 68.75 106 GLY A CA 1
ATOM 734 C C . GLY A 1 106 ? 1.003 7.940 50.251 1.00 68.75 106 GLY A C 1
ATOM 735 O O . GLY A 1 106 ? 1.621 8.487 51.158 1.00 68.75 106 GLY A O 1
ATOM 736 N N . ASP A 1 107 ? 0.086 6.992 50.487 1.00 67.69 107 ASP A N 1
ATOM 737 C CA . ASP A 1 107 ? -0.318 6.663 51.856 1.00 67.69 107 ASP A CA 1
ATOM 738 C C . ASP A 1 107 ? -0.525 5.167 52.134 1.00 67.69 107 ASP A C 1
ATOM 740 O O . ASP A 1 107 ? -1.165 4.430 51.386 1.00 67.69 107 ASP A O 1
ATOM 744 N N . VAL A 1 108 ? -0.035 4.799 53.323 1.00 65.12 108 VAL A N 1
ATOM 745 C CA . VAL A 1 108 ? -0.187 3.546 54.078 1.00 65.12 108 VAL A CA 1
ATOM 746 C C . VAL A 1 108 ? 0.764 2.389 53.723 1.00 65.12 108 VAL A C 1
ATOM 748 O O . VAL A 1 108 ? 0.351 1.329 53.255 1.00 65.12 108 VAL A O 1
ATOM 751 N N . ILE A 1 109 ? 2.040 2.536 54.103 1.00 63.44 109 ILE A N 1
ATOM 752 C CA . ILE A 1 109 ? 2.816 1.389 54.609 1.00 63.44 109 ILE A CA 1
ATOM 753 C C . ILE A 1 109 ? 2.812 1.484 56.150 1.00 63.44 109 ILE A C 1
ATOM 755 O O . ILE A 1 109 ? 3.307 2.489 56.665 1.00 63.44 109 ILE A O 1
ATOM 759 N N . PRO A 1 110 ? 2.204 0.519 56.870 1.00 69.31 110 PRO A N 1
ATOM 760 C CA . PRO A 1 110 ? 2.166 0.488 58.336 1.00 69.31 110 PRO A CA 1
ATOM 761 C C . PRO A 1 110 ? 3.517 0.145 58.979 1.00 69.31 110 PRO A C 1
ATOM 763 O O . PRO A 1 110 ? 4.352 -0.514 58.316 1.00 69.31 110 PRO A O 1
#

pLDDT: mean 73.34, std 10.01, range [46.25, 95.69]

Foldseek 3Di:
DVVVVVVVVVVVVVVVVVVDVVPPDVVVVVVVVVVVVVVCVVCVVVCPDPVSVVLVVVLVVQLVVCVVPDPPPVSVVVSVVVCVVVVVVPDDPPPPDPDPDVVVVPDDDD

Sequence (110 aa):
TGLAVFLFWNLMTLVGALAGSVIGDPATYGLDGAAVAAFLALLWPRLQASDARVTAAVATVLALVAVPFVPAGVPVFIAASAAVVIGLRGGRPGATAPPPDPATDGDVIP